Protein AF-A0A0M0ECA9-F1 (afdb_monomer_lite)

pLDDT: mean 75.87, std 17.41, range [35.34, 89.75]

Secondary structure (DSSP, 8-state):
----HHHHHHHHHHHHHHHSTTS---HHHHHHHHT--HHHHHHHHHHHHHTTSS-----S--S--------

InterPro domains:
  IPR000944 Transcription regulator Rrf2 [PF02082] (5-63)
  IPR000944 Transcription regulator Rrf2 [PS51197] (2-71)
  IPR000944 Transcription regulator Rrf2 [PTHR33221] (1-63)
  IPR036388 Winged helix-like DNA-binding domain superfamily [G3DSA:1.10.10.10] (1-66)
  IPR036390 Winged helix DNA-binding domain superfamily [SSF46785] (2-63)

Organism: Komagataeibacter europaeus (NCBI:txid33995)

Foldseek 3Di:
DDPDPLNVLLVQVVVVCVVVPPDDDDLVNSCVVVVHPSVSSVVSVVVCVVVVVDPDDPDPDDDDDDDDDDD

Sequence (71 aa):
MRLTLYTDYSIRALVYLGQNPGRRVAIQEIADTHGISQSHLVKVVNRLSNNGIILARRGRSGGGGTCGHGA

Structure (mmCIF, N/CA/C/O backbone):
data_AF-A0A0M0ECA9-F1
#
_entry.id   AF-A0A0M0ECA9-F1
#
loop_
_atom_site.group_PD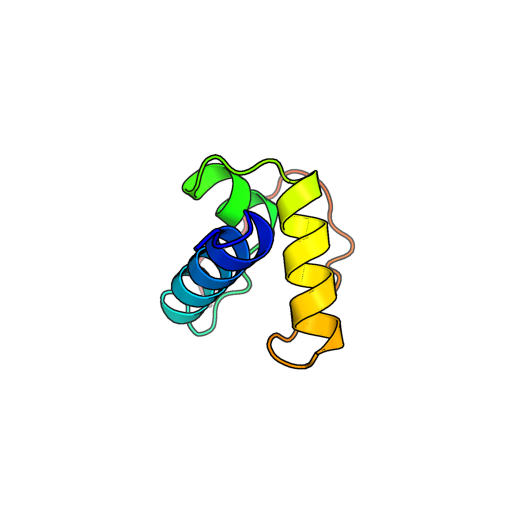B
_atom_site.id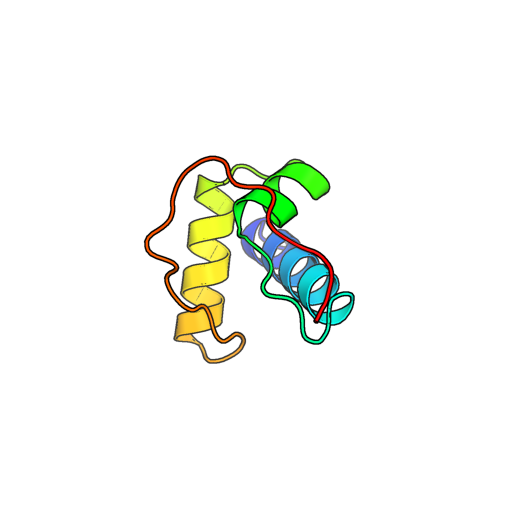
_atom_site.type_symbol
_atom_site.label_atom_id
_atom_site.label_alt_id
_atom_site.label_comp_id
_atom_site.label_asym_id
_atom_site.label_entity_id
_atom_site.label_seq_id
_atom_site.pdbx_PDB_ins_code
_atom_site.Cartn_x
_atom_site.Cartn_y
_atom_site.Cartn_z
_atom_site.occupancy
_atom_site.B_iso_or_equiv
_atom_site.auth_seq_id
_atom_site.auth_comp_id
_atom_site.auth_asym_id
_atom_site.auth_atom_id
_atom_site.pdbx_PDB_model_num
ATOM 1 N N . MET A 1 1 ? -7.916 -11.306 18.525 1.00 40.03 1 MET A N 1
ATOM 2 C CA . MET A 1 1 ? -6.691 -11.151 17.707 1.00 40.03 1 MET A CA 1
ATOM 3 C C . MET A 1 1 ? -6.928 -10.006 16.723 1.00 40.03 1 MET A C 1
ATOM 5 O O . MET A 1 1 ? -7.833 -10.125 15.912 1.00 40.03 1 MET A O 1
ATOM 9 N N . ARG A 1 2 ? -6.253 -8.852 16.865 1.00 45.81 2 ARG A N 1
ATOM 10 C CA . ARG A 1 2 ? -6.548 -7.632 16.082 1.00 45.81 2 ARG A CA 1
ATOM 11 C C . ARG A 1 2 ? -5.430 -7.391 15.074 1.00 45.81 2 ARG A C 1
ATOM 13 O O . ARG A 1 2 ? -4.412 -6.800 15.425 1.00 45.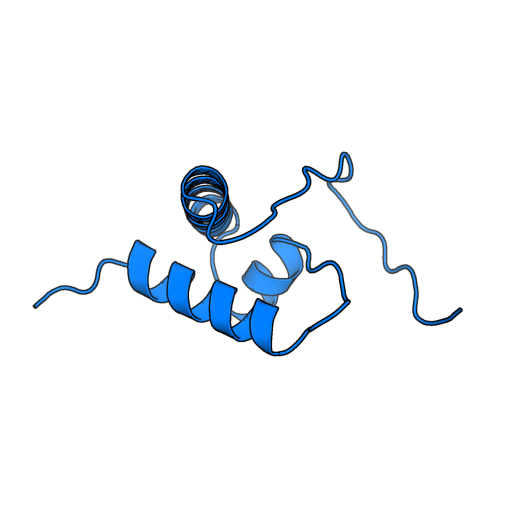81 2 ARG A O 1
ATOM 20 N N . LEU A 1 3 ? -5.613 -7.871 13.845 1.00 58.69 3 LEU A N 1
ATOM 21 C CA . LEU A 1 3 ? -4.749 -7.484 12.734 1.00 58.69 3 LEU A CA 1
ATOM 22 C C . LEU A 1 3 ? -4.896 -5.965 12.579 1.00 58.69 3 LEU A C 1
ATOM 24 O O . LEU A 1 3 ? -5.990 -5.457 12.341 1.00 58.69 3 LEU A O 1
ATOM 28 N N . THR A 1 4 ? -3.834 -5.214 12.850 1.00 81.00 4 THR A N 1
ATOM 29 C CA . THR A 1 4 ? -3.870 -3.753 12.749 1.00 81.00 4 THR A CA 1
ATOM 30 C C . THR A 1 4 ? -4.129 -3.360 11.294 1.00 81.00 4 THR A C 1
ATOM 32 O O . THR A 1 4 ? -3.614 -4.016 10.392 1.00 81.00 4 THR A O 1
ATOM 35 N N . LEU A 1 5 ? -4.880 -2.277 11.051 1.00 82.75 5 LEU A N 1
ATOM 36 C CA . LEU A 1 5 ? -5.136 -1.737 9.698 1.00 82.75 5 LEU A CA 1
ATOM 37 C C . LEU A 1 5 ? -3.848 -1.605 8.868 1.00 82.75 5 LEU A C 1
ATOM 39 O O . LEU A 1 5 ? -3.831 -1.830 7.667 1.00 82.75 5 LEU A O 1
ATOM 43 N N . TYR A 1 6 ? -2.739 -1.308 9.546 1.00 84.44 6 TYR A N 1
ATOM 44 C CA . TYR A 1 6 ? -1.399 -1.306 8.974 1.00 84.44 6 TYR A CA 1
ATOM 45 C C . TYR A 1 6 ? -1.026 -2.620 8.265 1.00 84.44 6 TYR A C 1
ATOM 47 O O . TYR A 1 6 ? -0.477 -2.592 7.166 1.00 84.44 6 TYR A O 1
ATOM 55 N N . THR A 1 7 ? -1.304 -3.762 8.891 1.00 87.00 7 THR A N 1
ATOM 56 C CA . THR A 1 7 ? -0.955 -5.089 8.369 1.00 87.00 7 THR A CA 1
ATOM 57 C C . THR A 1 7 ? -1.818 -5.439 7.162 1.00 87.00 7 THR A C 1
ATOM 59 O O . THR A 1 7 ? -1.282 -5.875 6.149 1.00 87.00 7 THR A O 1
ATOM 62 N N . ASP A 1 8 ? -3.126 -5.170 7.230 1.00 87.81 8 ASP A N 1
ATOM 63 C CA . ASP A 1 8 ? -4.042 -5.355 6.096 1.00 87.81 8 ASP A CA 1
ATOM 64 C C . ASP A 1 8 ? -3.589 -4.533 4.876 1.00 87.81 8 ASP A C 1
ATOM 66 O O . ASP A 1 8 ? -3.388 -5.083 3.793 1.00 87.81 8 ASP A O 1
ATOM 70 N N . TYR A 1 9 ? -3.299 -3.243 5.067 1.00 89.69 9 TYR A N 1
ATOM 71 C CA . TYR A 1 9 ? -2.820 -2.381 3.984 1.00 89.69 9 TYR A CA 1
ATOM 72 C C . TYR A 1 9 ? -1.450 -2.802 3.451 1.00 89.69 9 TYR A C 1
ATOM 74 O O . TYR A 1 9 ? -1.205 -2.696 2.251 1.00 89.69 9 TYR A O 1
ATOM 82 N N . SER A 1 10 ? -0.562 -3.299 4.319 1.00 88.38 10 SER A N 1
ATOM 83 C CA . SER A 1 10 ? 0.750 -3.807 3.905 1.00 88.38 10 SER A CA 1
ATOM 84 C C . SER A 1 10 ? 0.600 -5.001 2.971 1.00 88.38 10 SER A C 1
ATOM 86 O O . SER A 1 10 ? 1.203 -5.021 1.903 1.00 88.38 10 SER A O 1
ATOM 88 N N . ILE A 1 11 ? -0.240 -5.967 3.343 1.00 89.75 11 ILE A N 1
ATOM 89 C CA . ILE A 1 11 ? -0.474 -7.172 2.544 1.00 89.75 11 ILE A CA 1
ATOM 90 C C . ILE A 1 11 ? -1.108 -6.800 1.203 1.00 89.75 11 ILE A C 1
ATOM 92 O O . ILE A 1 11 ? -0.614 -7.234 0.167 1.00 89.75 11 ILE A O 1
ATOM 96 N N . ARG A 1 12 ? -2.141 -5.946 1.194 1.00 89.06 12 ARG A N 1
ATOM 97 C CA . ARG A 1 12 ? -2.783 -5.488 -0.052 1.00 89.06 12 ARG A CA 1
ATOM 98 C C . ARG A 1 12 ? -1.796 -4.789 -0.982 1.00 89.06 12 ARG A C 1
ATOM 100 O O . ARG A 1 12 ? -1.741 -5.113 -2.163 1.00 89.06 12 ARG A O 1
ATOM 107 N N . ALA A 1 13 ? -0.973 -3.887 -0.444 1.00 87.81 13 ALA A N 1
ATOM 108 C CA . ALA A 1 13 ? 0.050 -3.198 -1.224 1.00 87.81 13 ALA A CA 1
ATOM 109 C C . ALA A 1 13 ? 1.076 -4.178 -1.813 1.00 87.81 13 ALA A C 1
ATOM 111 O O . ALA A 1 13 ? 1.417 -4.070 -2.987 1.00 87.81 13 ALA A O 1
ATOM 112 N N . LEU A 1 14 ? 1.541 -5.156 -1.029 1.00 87.81 14 LEU A N 1
ATOM 113 C CA . LEU A 1 14 ? 2.493 -6.168 -1.495 1.00 87.81 14 LEU A CA 1
ATOM 114 C C . LEU A 1 14 ? 1.892 -7.079 -2.570 1.00 87.81 14 LEU A C 1
ATOM 116 O O . LEU A 1 14 ? 2.543 -7.332 -3.579 1.00 87.81 14 LEU A O 1
ATOM 120 N N . VAL A 1 15 ? 0.647 -7.523 -2.394 1.00 89.75 15 VAL A N 1
ATOM 121 C CA . VAL A 1 15 ? -0.078 -8.338 -3.381 1.00 89.75 15 VAL A CA 1
ATOM 122 C C . VAL A 1 15 ? -0.288 -7.561 -4.680 1.00 89.75 15 VAL A C 1
ATOM 124 O O . VAL A 1 15 ? -0.107 -8.107 -5.766 1.00 89.75 15 VAL A O 1
ATOM 127 N N . TYR A 1 16 ? -0.626 -6.274 -4.594 1.00 88.00 16 TYR A N 1
ATOM 128 C CA . TYR A 1 16 ? -0.769 -5.425 -5.773 1.00 88.00 16 TYR A CA 1
ATOM 129 C C . TYR A 1 16 ? 0.564 -5.238 -6.511 1.00 88.00 16 TYR A C 1
ATOM 131 O O . TYR A 1 16 ? 0.624 -5.354 -7.736 1.00 88.00 16 TYR A O 1
ATOM 139 N N . LEU A 1 17 ? 1.649 -4.990 -5.771 1.00 84.81 17 LEU A N 1
ATOM 140 C CA . LEU A 1 17 ? 2.995 -4.874 -6.336 1.00 84.81 17 LEU A CA 1
ATOM 141 C C . LEU A 1 17 ? 3.458 -6.189 -6.980 1.00 84.81 17 LEU A C 1
ATOM 143 O O . LEU A 1 17 ? 4.024 -6.162 -8.069 1.00 84.81 17 LEU A O 1
ATOM 147 N N . GLY A 1 18 ? 3.175 -7.331 -6.34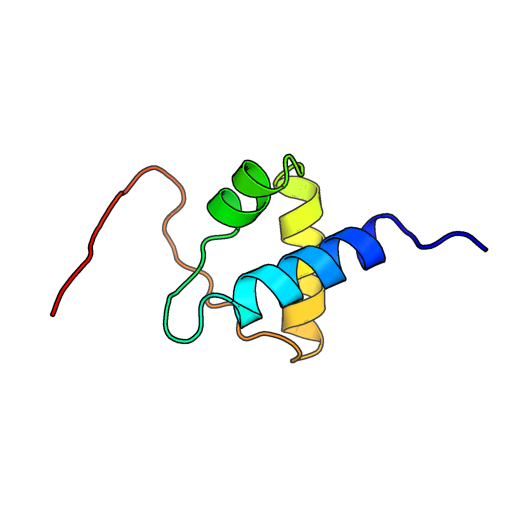9 1.00 85.88 18 GLY A N 1
ATOM 148 C CA . GLY A 1 18 ? 3.511 -8.658 -6.872 1.00 85.88 18 GLY A CA 1
ATOM 149 C C . GLY A 1 18 ? 2.760 -9.027 -8.154 1.00 85.88 18 GLY A C 1
ATOM 150 O O . GLY A 1 18 ? 3.310 -9.729 -8.994 1.00 85.88 18 GLY A O 1
ATOM 151 N N . GLN A 1 19 ? 1.539 -8.517 -8.340 1.00 86.25 19 GLN A N 1
ATOM 152 C CA . GLN A 1 19 ? 0.758 -8.696 -9.573 1.00 86.25 19 GLN A CA 1
ATOM 153 C C . GLN A 1 19 ? 1.205 -7.787 -10.725 1.00 86.25 19 GLN A C 1
ATOM 155 O O . GLN A 1 19 ? 0.852 -8.044 -11.871 1.00 86.25 19 GLN A O 1
ATOM 160 N N . ASN A 1 20 ? 1.986 -6.741 -10.443 1.00 82.69 20 ASN A N 1
ATOM 161 C CA . ASN A 1 20 ? 2.489 -5.795 -11.440 1.00 82.69 20 ASN A CA 1
ATOM 162 C C . ASN A 1 20 ? 4.027 -5.838 -11.532 1.00 82.69 20 ASN A C 1
ATOM 164 O O . ASN A 1 20 ? 4.682 -4.799 -11.371 1.00 82.69 20 ASN A O 1
ATOM 168 N N . PRO A 1 21 ? 4.642 -7.014 -11.775 1.00 75.81 21 PRO A N 1
ATOM 169 C CA . PRO A 1 21 ? 6.089 -7.111 -11.875 1.00 75.81 21 PRO A CA 1
ATOM 170 C C . PRO A 1 21 ? 6.587 -6.273 -13.062 1.00 75.81 21 PRO A C 1
ATOM 172 O O . PRO A 1 21 ? 6.049 -6.336 -14.163 1.00 75.81 21 PRO A O 1
ATOM 175 N N . GLY A 1 22 ? 7.610 -5.448 -12.830 1.00 72.94 22 GLY A N 1
ATOM 176 C CA . GLY A 1 22 ? 8.229 -4.613 -13.868 1.00 72.94 22 GLY A CA 1
ATOM 177 C C . GLY A 1 22 ? 7.568 -3.249 -14.105 1.00 72.94 22 GLY A C 1
ATOM 178 O O . GLY A 1 22 ? 8.181 -2.395 -14.746 1.00 72.94 22 GLY A O 1
ATOM 179 N N . ARG A 1 23 ? 6.386 -2.975 -13.533 1.00 79.44 23 ARG A N 1
ATOM 180 C CA . ARG A 1 23 ? 5.763 -1.643 -13.584 1.00 79.44 23 ARG A CA 1
ATOM 181 C C . ARG A 1 23 ? 6.027 -0.868 -12.296 1.00 79.44 23 ARG A C 1
ATOM 183 O O . ARG A 1 23 ? 5.928 -1.386 -11.188 1.00 79.44 23 ARG A O 1
ATOM 190 N N . ARG A 1 24 ? 6.318 0.429 -12.431 1.00 79.00 24 ARG A N 1
ATOM 191 C CA . ARG A 1 24 ? 6.306 1.345 -11.284 1.00 79.00 24 ARG A CA 1
ATOM 192 C C . ARG A 1 24 ? 4.861 1.658 -10.926 1.00 79.00 24 ARG A C 1
ATOM 194 O O . ARG A 1 24 ? 4.170 2.330 -11.686 1.00 79.00 24 ARG A O 1
ATOM 201 N N . VAL A 1 25 ? 4.429 1.181 -9.769 1.00 83.31 25 VAL A N 1
ATOM 202 C CA . VAL A 1 25 ? 3.096 1.457 -9.240 1.00 83.31 25 VAL A CA 1
ATOM 203 C C . VAL A 1 25 ? 3.144 2.697 -8.348 1.00 83.31 25 VAL A C 1
ATOM 205 O O . VAL A 1 25 ? 3.971 2.790 -7.439 1.00 83.31 25 VAL A O 1
ATOM 208 N N . ALA A 1 26 ? 2.250 3.654 -8.598 1.00 85.25 26 ALA A N 1
ATOM 209 C CA . ALA A 1 26 ? 2.097 4.823 -7.744 1.00 85.25 26 ALA A CA 1
ATOM 210 C C . ALA A 1 26 ? 1.265 4.487 -6.498 1.00 85.25 26 ALA A C 1
ATOM 212 O O . ALA A 1 26 ? 0.293 3.741 -6.562 1.00 85.25 26 ALA A O 1
ATOM 213 N N . ILE A 1 27 ? 1.589 5.117 -5.366 1.00 86.12 27 ILE A N 1
ATOM 214 C CA . ILE A 1 27 ? 0.816 4.968 -4.119 1.00 86.12 27 ILE A CA 1
ATOM 215 C C . ILE A 1 27 ? -0.651 5.370 -4.345 1.00 86.12 27 ILE A C 1
ATOM 217 O O . ILE A 1 27 ? -1.548 4.739 -3.800 1.00 86.12 27 ILE A O 1
ATOM 221 N N . GLN A 1 28 ? -0.899 6.386 -5.178 1.00 84.50 28 GLN A N 1
ATOM 222 C CA . GLN A 1 28 ? -2.252 6.820 -5.530 1.00 84.50 28 GLN A CA 1
ATOM 223 C C . GLN A 1 28 ? -3.055 5.731 -6.256 1.00 84.50 28 GLN A C 1
ATOM 225 O O . GLN A 1 28 ? -4.229 5.582 -5.949 1.00 84.50 28 GLN A O 1
ATOM 230 N N . GLU A 1 29 ? -2.433 4.952 -7.149 1.00 87.12 29 GLU A N 1
ATOM 231 C CA . GLU A 1 29 ? -3.109 3.862 -7.879 1.00 87.12 29 GLU A CA 1
ATOM 232 C C . GLU A 1 29 ? -3.576 2.768 -6.912 1.00 87.12 29 GLU A C 1
ATOM 234 O O . GLU A 1 29 ? -4.713 2.313 -6.975 1.00 87.12 29 GLU A O 1
ATOM 239 N N . ILE A 1 30 ? -2.714 2.373 -5.971 1.00 87.88 30 ILE A N 1
ATOM 240 C CA . ILE A 1 30 ? -3.035 1.355 -4.957 1.00 87.88 30 ILE A CA 1
ATOM 241 C C . ILE A 1 30 ? -4.119 1.882 -4.005 1.00 87.88 30 ILE A C 1
ATOM 243 O O . ILE A 1 30 ? -5.026 1.145 -3.623 1.00 87.88 30 ILE A O 1
ATOM 247 N N . ALA A 1 31 ? -4.022 3.157 -3.616 1.00 89.19 31 ALA A N 1
ATOM 248 C CA . ALA A 1 31 ? -5.005 3.825 -2.770 1.00 89.19 31 ALA A CA 1
ATOM 249 C C . ALA A 1 31 ? -6.387 3.852 -3.432 1.00 89.19 31 ALA A C 1
ATOM 251 O O . ALA A 1 31 ? -7.365 3.495 -2.785 1.00 89.19 31 ALA A O 1
ATOM 252 N N . ASP A 1 32 ? -6.449 4.220 -4.710 1.00 89.19 32 ASP A N 1
ATOM 253 C CA . ASP A 1 32 ? -7.685 4.267 -5.488 1.00 89.19 32 ASP A CA 1
ATOM 254 C C . ASP A 1 32 ? -8.264 2.862 -5.705 1.00 89.19 32 ASP A C 1
ATOM 256 O O . ASP A 1 32 ? -9.398 2.591 -5.315 1.00 89.19 32 ASP A O 1
ATOM 260 N N . THR A 1 33 ? -7.435 1.917 -6.166 1.00 88.50 33 THR A N 1
ATOM 261 C CA . THR A 1 33 ? -7.861 0.535 -6.448 1.00 88.50 33 THR A CA 1
ATOM 262 C C . THR A 1 33 ? -8.431 -0.172 -5.216 1.00 88.50 33 THR A C 1
ATOM 264 O O . THR A 1 33 ? -9.364 -0.965 -5.323 1.00 88.50 33 THR A O 1
ATOM 267 N N . HIS A 1 34 ? -7.869 0.084 -4.031 1.00 87.19 34 HIS A N 1
ATOM 268 C CA . HIS A 1 34 ? -8.298 -0.564 -2.789 1.00 87.19 34 HIS A CA 1
ATOM 269 C C . HIS A 1 34 ? -9.169 0.323 -1.886 1.00 87.19 34 HIS A C 1
ATOM 271 O O . HIS A 1 34 ? -9.525 -0.119 -0.790 1.00 87.19 34 HIS A O 1
ATOM 277 N N . GLY A 1 35 ? -9.493 1.554 -2.298 1.00 88.12 35 GLY A N 1
ATOM 278 C CA . GLY A 1 35 ? -10.267 2.511 -1.496 1.00 88.12 35 GLY A CA 1
ATOM 279 C C . GLY A 1 35 ? -9.592 2.920 -0.178 1.00 88.12 35 GLY A C 1
ATOM 280 O O . GLY A 1 35 ? -10.264 3.158 0.824 1.00 88.12 35 GLY A O 1
ATOM 281 N N . ILE A 1 36 ? -8.257 2.962 -0.139 1.00 87.75 36 ILE A N 1
ATOM 282 C CA . ILE A 1 36 ? -7.469 3.267 1.063 1.00 87.75 36 ILE A CA 1
ATOM 283 C C . ILE A 1 36 ? -7.068 4.742 1.043 1.00 87.75 36 ILE A C 1
ATOM 285 O O . ILE A 1 36 ? -6.563 5.246 0.044 1.00 87.75 36 ILE A O 1
ATOM 289 N N . SER A 1 37 ? -7.189 5.446 2.172 1.00 88.69 37 SER A N 1
ATOM 290 C CA . SER A 1 37 ? -6.679 6.819 2.269 1.00 88.69 37 SER A CA 1
ATOM 291 C C . SER A 1 37 ? -5.177 6.878 1.983 1.00 88.69 37 SER A C 1
ATOM 293 O O . SER A 1 37 ? -4.378 6.213 2.653 1.00 88.69 37 SER A O 1
ATOM 295 N N . GLN A 1 38 ? -4.777 7.755 1.061 1.00 85.69 38 GLN A N 1
ATOM 296 C CA . GLN A 1 38 ? -3.377 7.938 0.675 1.00 85.69 38 GLN A CA 1
ATOM 297 C C . GLN A 1 38 ? -2.461 8.164 1.889 1.00 85.69 38 GLN A C 1
ATOM 299 O O . GLN A 1 38 ? -1.400 7.556 1.975 1.00 85.69 38 GLN A O 1
ATOM 304 N N . SER A 1 39 ? -2.892 8.950 2.879 1.00 86.38 39 SER A N 1
ATOM 305 C CA . SER A 1 39 ? -2.126 9.205 4.109 1.00 86.38 39 SER A CA 1
ATOM 306 C C . SER A 1 39 ? -1.788 7.937 4.903 1.00 86.38 39 SER A C 1
ATOM 308 O O . SER A 1 39 ? -0.707 7.840 5.487 1.00 86.38 39 SER A O 1
ATOM 310 N N . HIS A 1 40 ? -2.688 6.950 4.937 1.00 87.81 40 HIS A N 1
ATOM 311 C CA . HIS A 1 40 ? -2.423 5.662 5.582 1.00 87.81 40 HIS A CA 1
ATOM 312 C C . HIS A 1 40 ? -1.470 4.818 4.748 1.00 87.81 40 HIS A C 1
ATO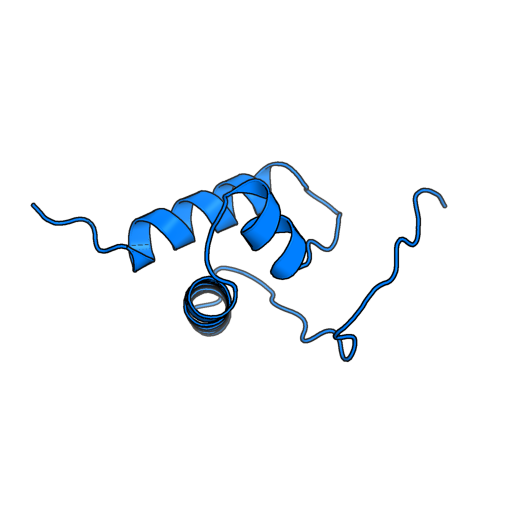M 314 O O . HIS A 1 40 ? -0.513 4.255 5.283 1.00 87.81 40 HIS A O 1
ATOM 320 N N . LEU A 1 41 ? -1.687 4.787 3.436 1.00 87.69 41 LEU A N 1
ATOM 321 C CA . LEU A 1 41 ? -0.873 3.990 2.535 1.00 87.69 41 LEU A CA 1
ATOM 322 C C . LEU A 1 41 ? 0.566 4.517 2.432 1.00 87.69 41 LEU A C 1
ATOM 324 O O . LEU A 1 41 ? 1.504 3.729 2.445 1.00 87.69 41 LEU A O 1
ATOM 328 N N . VAL A 1 42 ? 0.767 5.837 2.443 1.00 88.25 42 VAL A N 1
ATOM 329 C CA . VAL A 1 42 ? 2.098 6.465 2.504 1.00 88.25 42 VAL A CA 1
ATOM 330 C C . VAL A 1 42 ? 2.861 6.012 3.748 1.00 88.25 42 VAL A C 1
ATOM 332 O O . VAL A 1 42 ? 4.027 5.639 3.642 1.00 88.25 42 VAL A O 1
ATOM 335 N N . LYS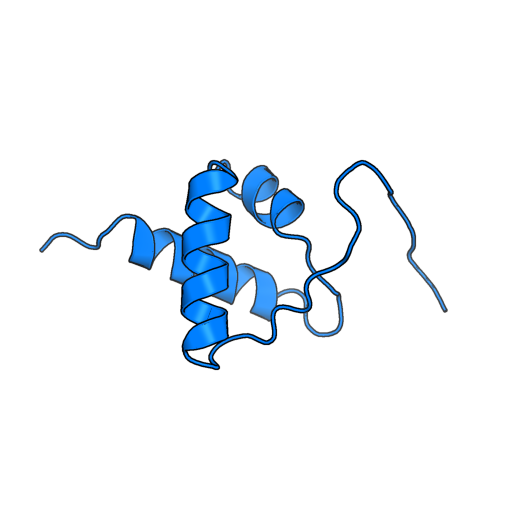 A 1 43 ? 2.222 5.987 4.927 1.00 89.38 43 LYS A N 1
ATOM 336 C CA . LYS A 1 43 ? 2.860 5.504 6.168 1.00 89.38 43 LYS A CA 1
ATOM 337 C C . LYS A 1 43 ? 3.264 4.032 6.063 1.00 89.38 43 LYS A C 1
ATOM 339 O O . LYS A 1 43 ? 4.353 3.668 6.506 1.00 89.38 43 LYS A O 1
ATOM 344 N N . VAL A 1 44 ? 2.399 3.211 5.468 1.00 89.44 44 VAL A N 1
ATOM 345 C CA . VAL A 1 44 ? 2.636 1.780 5.238 1.00 89.44 44 VAL A CA 1
ATOM 346 C C . VAL A 1 44 ? 3.815 1.567 4.291 1.00 89.44 44 VAL A C 1
ATOM 348 O O . VAL A 1 44 ? 4.801 0.947 4.674 1.00 89.44 44 VAL A O 1
ATOM 351 N N . VAL A 1 45 ? 3.767 2.162 3.099 1.00 87.06 45 VAL A N 1
ATOM 352 C CA . VAL A 1 45 ? 4.816 2.071 2.072 1.00 87.06 45 VAL A CA 1
ATOM 353 C C . VAL A 1 45 ? 6.153 2.592 2.595 1.00 87.06 45 VAL A C 1
ATOM 355 O O . VAL A 1 45 ? 7.182 1.956 2.385 1.00 87.06 45 VAL A O 1
ATOM 358 N N . ASN A 1 46 ? 6.157 3.707 3.330 1.00 88.12 46 ASN A N 1
ATOM 359 C CA . ASN A 1 46 ? 7.382 4.258 3.907 1.00 88.12 46 ASN A CA 1
ATOM 360 C C . ASN A 1 46 ? 8.006 3.303 4.936 1.00 88.12 46 ASN A C 1
ATOM 362 O O . ASN A 1 46 ? 9.218 3.107 4.927 1.00 88.12 46 ASN A O 1
ATOM 366 N N . ARG A 1 47 ? 7.198 2.655 5.789 1.00 88.38 47 ARG A N 1
ATOM 367 C CA . ARG A 1 47 ? 7.700 1.623 6.709 1.00 88.38 47 ARG A CA 1
ATOM 368 C C . ARG A 1 47 ? 8.219 0.396 5.968 1.00 88.38 47 ARG A C 1
ATOM 370 O O . ARG A 1 47 ? 9.308 -0.064 6.293 1.00 88.38 47 ARG A O 1
ATOM 377 N N . LEU A 1 48 ? 7.478 -0.118 4.988 1.00 86.75 48 LEU A N 1
ATOM 378 C CA . LEU A 1 48 ? 7.900 -1.272 4.187 1.00 86.75 48 LEU A CA 1
ATOM 379 C C . LEU A 1 48 ? 9.219 -0.988 3.458 1.00 86.75 48 LEU A C 1
ATOM 381 O O . LEU A 1 48 ? 10.104 -1.839 3.437 1.00 86.75 48 LEU A O 1
ATOM 385 N N . SER A 1 49 ? 9.382 0.227 2.930 1.00 87.19 49 SER A N 1
ATOM 386 C CA . SER A 1 49 ? 10.623 0.654 2.287 1.00 87.19 49 SER A CA 1
ATOM 387 C C . SER A 1 49 ? 11.775 0.809 3.272 1.00 87.19 49 SER A C 1
ATOM 389 O O . SER A 1 49 ? 12.891 0.419 2.951 1.00 87.19 49 SER A O 1
ATOM 391 N N . ASN A 1 50 ? 11.517 1.337 4.471 1.00 87.50 50 ASN A N 1
ATOM 392 C CA . ASN A 1 50 ? 12.528 1.452 5.523 1.00 87.50 50 ASN A CA 1
ATOM 393 C C . ASN A 1 50 ? 12.998 0.067 6.013 1.00 87.50 50 ASN A C 1
ATOM 395 O O . ASN A 1 50 ? 14.173 -0.124 6.288 1.00 87.50 50 ASN A O 1
ATOM 399 N N . ASN A 1 51 ? 12.100 -0.923 6.020 1.00 86.69 51 ASN A N 1
ATOM 400 C CA . ASN A 1 51 ? 12.426 -2.321 6.323 1.00 86.69 51 ASN A CA 1
ATOM 401 C C . ASN A 1 51 ? 13.065 -3.075 5.139 1.00 86.69 51 ASN A C 1
ATOM 403 O O . ASN A 1 51 ? 13.323 -4.268 5.256 1.00 86.69 51 ASN A O 1
ATOM 407 N N . GLY A 1 52 ? 13.279 -2.428 3.987 1.00 84.50 52 GLY A N 1
ATOM 408 C CA . GLY A 1 52 ? 13.868 -3.065 2.804 1.00 84.50 52 GLY A CA 1
ATOM 409 C C . GLY A 1 52 ? 12.960 -4.080 2.099 1.00 84.50 52 GLY A C 1
ATOM 410 O O . GLY A 1 52 ? 13.420 -4.782 1.206 1.00 84.50 52 GLY A O 1
ATOM 411 N N . ILE A 1 53 ? 11.674 -4.153 2.462 1.00 83.88 53 ILE A N 1
ATOM 412 C CA . ILE A 1 53 ? 10.707 -5.091 1.866 1.00 83.88 53 ILE A CA 1
ATOM 413 C C . ILE A 1 53 ? 10.330 -4.647 0.447 1.00 83.88 53 ILE A C 1
ATOM 415 O O . ILE A 1 53 ? 10.091 -5.474 -0.429 1.00 83.88 53 ILE A O 1
ATOM 419 N N . ILE A 1 54 ? 10.279 -3.333 0.210 1.00 84.00 54 ILE A N 1
ATOM 420 C CA . ILE A 1 54 ? 10.006 -2.752 -1.108 1.00 84.00 54 ILE A CA 1
ATOM 421 C C . ILE A 1 54 ? 10.996 -1.636 -1.426 1.00 84.00 54 ILE A C 1
ATOM 423 O O . ILE A 1 54 ? 11.440 -0.896 -0.549 1.00 84.00 54 ILE A O 1
ATOM 427 N N . LEU A 1 55 ? 11.280 -1.452 -2.711 1.00 72.69 55 LEU A N 1
ATOM 428 C CA . LEU A 1 55 ? 12.081 -0.335 -3.198 1.00 72.69 55 LEU A CA 1
ATOM 429 C C . LEU A 1 55 ? 11.154 0.814 -3.606 1.00 72.69 55 LEU A C 1
ATOM 431 O O . LEU A 1 55 ? 10.753 0.939 -4.763 1.00 72.69 55 LEU A O 1
ATOM 435 N N . ALA A 1 56 ? 10.801 1.669 -2.645 1.00 68.38 56 ALA A N 1
ATOM 436 C CA . ALA A 1 56 ? 10.040 2.877 -2.933 1.00 68.38 56 ALA A CA 1
ATOM 437 C C . ALA A 1 56 ? 10.985 3.977 -3.441 1.00 68.38 56 ALA A C 1
ATOM 439 O O . ALA A 1 56 ? 11.632 4.686 -2.671 1.00 68.38 56 ALA A O 1
ATOM 440 N N . ARG A 1 57 ? 11.057 4.165 -4.762 1.00 64.69 57 ARG A N 1
ATOM 441 C CA . ARG A 1 57 ? 11.659 5.382 -5.323 1.00 64.69 57 ARG A CA 1
ATOM 442 C C . ARG A 1 57 ? 10.685 6.536 -5.123 1.00 64.69 57 ARG A C 1
ATOM 444 O O . ARG A 1 57 ? 9.587 6.511 -5.674 1.00 64.69 57 ARG A O 1
ATOM 451 N N . ARG A 1 58 ? 11.097 7.565 -4.373 1.00 57.62 58 ARG A N 1
ATOM 452 C CA . ARG A 1 58 ? 10.378 8.846 -4.317 1.00 57.62 58 ARG A CA 1
ATOM 453 C C . ARG A 1 58 ? 10.376 9.462 -5.717 1.00 57.62 58 ARG A C 1
ATOM 455 O O . ARG A 1 58 ? 11.323 10.136 -6.108 1.00 57.62 58 ARG A O 1
ATOM 462 N N . GLY A 1 59 ? 9.328 9.194 -6.489 1.00 50.84 59 GLY A N 1
ATOM 463 C CA . GLY A 1 59 ? 9.028 9.967 -7.684 1.00 50.84 59 GLY A CA 1
ATOM 464 C C . GLY A 1 59 ? 8.685 11.387 -7.250 1.00 50.84 59 GLY A C 1
ATOM 465 O O . GLY A 1 59 ? 7.764 11.584 -6.462 1.00 50.84 59 GLY A O 1
ATOM 466 N N . ARG A 1 60 ? 9.431 12.381 -7.734 1.00 45.22 60 ARG A N 1
ATOM 467 C CA . ARG A 1 60 ? 9.155 13.815 -7.547 1.00 45.22 60 ARG A CA 1
ATOM 468 C C . ARG A 1 60 ? 7.960 14.269 -8.408 1.00 45.22 60 ARG A C 1
ATOM 470 O O . ARG A 1 60 ? 8.015 15.303 -9.058 1.00 45.22 60 ARG A O 1
ATOM 477 N N . SER A 1 61 ? 6.887 13.490 -8.448 1.00 40.66 61 SER A N 1
ATOM 478 C CA . SER A 1 61 ? 5.713 13.798 -9.263 1.00 40.66 61 SER A CA 1
ATOM 479 C C . SER A 1 61 ? 4.471 13.412 -8.480 1.00 40.66 61 SER A C 1
ATOM 481 O O . SER A 1 61 ? 3.948 12.307 -8.595 1.00 40.66 61 SER A O 1
ATOM 483 N N . GLY A 1 62 ? 4.049 14.329 -7.614 1.00 44.19 62 GLY A N 1
ATOM 484 C CA . GLY A 1 62 ? 2.645 14.418 -7.252 1.00 44.19 62 GLY A CA 1
ATOM 485 C C . GLY A 1 62 ? 1.882 15.001 -8.440 1.00 44.19 62 GLY A C 1
ATOM 486 O O . GLY A 1 62 ? 2.349 15.960 -9.047 1.00 44.19 62 GLY A O 1
ATOM 487 N N . GLY A 1 63 ? 0.725 14.418 -8.740 1.00 46.69 63 GLY A N 1
ATOM 488 C CA . GLY A 1 63 ? -0.275 14.991 -9.640 1.00 46.69 63 GLY A CA 1
ATOM 489 C C . GLY A 1 63 ? -0.225 14.483 -11.081 1.00 46.69 63 GLY A C 1
ATOM 490 O O . GLY A 1 63 ? 0.727 14.750 -11.800 1.00 46.69 63 GLY A O 1
ATOM 491 N N . GLY A 1 64 ? -1.295 13.780 -11.470 1.00 48.00 64 GLY A N 1
ATOM 492 C CA . GLY A 1 64 ? -1.856 13.703 -12.825 1.00 48.00 64 GLY A CA 1
ATOM 493 C C . GLY A 1 64 ? -0.889 13.459 -13.981 1.00 48.00 64 GLY A C 1
ATOM 494 O O . GLY A 1 64 ? -0.363 14.398 -14.564 1.00 48.00 64 GLY A O 1
ATOM 495 N N . GLY A 1 65 ? -0.739 12.205 -14.395 1.00 39.88 65 GLY A N 1
ATOM 496 C CA . GLY A 1 65 ? -0.020 11.899 -15.625 1.00 39.88 65 GLY A CA 1
ATOM 497 C C . GLY A 1 65 ? -0.131 10.433 -15.985 1.00 39.88 65 GLY A C 1
ATOM 498 O O . GLY A 1 65 ? 0.693 9.619 -15.582 1.00 39.88 65 GLY A O 1
ATOM 499 N N . THR A 1 66 ? -1.165 10.098 -16.747 1.00 55.09 66 THR A N 1
ATOM 500 C CA . THR A 1 66 ? -1.174 8.910 -17.593 1.00 55.09 66 THR A CA 1
ATOM 501 C C . THR A 1 66 ? -0.010 9.018 -18.582 1.00 55.09 66 THR A C 1
ATOM 503 O O . THR A 1 66 ? -0.053 9.834 -19.498 1.00 55.09 66 THR A O 1
ATOM 506 N N . CYS A 1 67 ? 1.037 8.223 -18.408 1.00 42.44 67 CYS A N 1
ATOM 507 C CA . CYS A 1 67 ? 2.050 7.963 -19.433 1.00 42.44 67 CYS A CA 1
ATOM 508 C C . CYS A 1 67 ? 2.879 6.757 -18.973 1.00 42.44 67 CYS A C 1
ATOM 510 O O . CYS A 1 67 ? 3.386 6.728 -17.859 1.00 42.44 67 CYS A O 1
ATOM 512 N N . GLY A 1 68 ? 3.044 5.683 -19.724 1.00 42.44 68 GLY A N 1
ATOM 513 C CA . GLY A 1 68 ? 2.564 5.309 -21.038 1.00 42.44 68 GLY A CA 1
ATOM 514 C C . GLY A 1 68 ? 2.922 3.832 -21.187 1.00 42.44 68 GLY A C 1
ATOM 515 O O . GLY A 1 68 ? 3.944 3.373 -20.675 1.00 42.44 68 GLY A O 1
ATOM 516 N N . HIS A 1 69 ? 2.028 3.084 -21.812 1.00 49.09 69 HIS A N 1
ATOM 517 C CA . HIS A 1 69 ? 2.347 1.786 -22.384 1.00 49.09 69 HIS A CA 1
ATOM 518 C C . HIS A 1 69 ? 3.406 1.989 -23.483 1.00 49.09 69 HIS A C 1
ATOM 520 O O . HIS A 1 69 ? 3.264 2.918 -24.273 1.00 49.09 69 HIS A O 1
ATOM 526 N N . GLY A 1 70 ? 4.392 1.093 -23.565 1.00 47.66 70 GLY A N 1
ATOM 527 C CA . GLY A 1 70 ? 5.136 0.819 -24.799 1.00 47.66 70 GLY A CA 1
ATOM 528 C C . GLY A 1 70 ? 6.421 1.617 -25.033 1.00 47.66 70 GLY A C 1
ATOM 529 O O . GLY A 1 70 ? 6.378 2.738 -25.530 1.00 47.66 70 GLY A O 1
ATOM 530 N N . ALA A 1 71 ? 7.558 0.981 -24.744 1.00 35.34 71 ALA A N 1
ATOM 531 C CA . ALA A 1 71 ? 8.621 0.666 -25.708 1.00 35.34 71 ALA A CA 1
ATOM 532 C C . ALA A 1 71 ? 9.626 -0.281 -25.039 1.00 35.34 71 ALA A C 1
ATOM 534 O O . ALA A 1 71 ? 10.074 0.046 -23.914 1.00 35.34 71 ALA A O 1
#

Radius of gyration: 12.66 Å; chains: 1; bounding box: 24×26×43 Å